Protein AF-A0A971MYU5-F1 (afdb_monomer)

Radius of gyration: 10.71 Å; Cα contacts (8 Å, |Δi|>4): 55; chains: 1; bounding box: 21×23×28 Å

Foldseek 3Di:
DADQADFLLNLCVDPVSVVLVVVLCVQVVHDPVVCVDPVRRRDGPNVVCVVCPVRDPVVSVVVVRVD

Mean predicted aligned error: 3.95 Å

Nearest PDB structures (foldseek):
  7y48-assembly1_B  TM=3.771E-01  e=6.386E+00  Homo sapiens

Secondary structure (DSSP, 8-state):
---TT-BHHHHHTSHHHHHHHHHHHHHTT--THHHHSHHHHT-BHHHHHHHTTTTS-HHHHHHHHT-

Sequence (67 aa):
MINDKSRVKDVYATPIGRDVIDKILLQLDRSNRMITNPLVSNLRISTVKKLTRDHLDDAFWESFYWL

Structure (mmCIF, N/CA/C/O backbone):
data_AF-A0A971MYU5-F1
#
_entry.id   AF-A0A971MYU5-F1
#
loop_
_atom_site.group_PDB
_atom_site.id
_atom_site.type_symbol
_atom_site.label_atom_id
_atom_site.label_alt_id
_atom_site.label_comp_id
_atom_site.label_asym_id
_atom_site.label_entity_id
_atom_site.label_seq_id
_atom_site.pdbx_PDB_ins_code
_atom_site.Cartn_x
_atom_site.Cartn_y
_atom_site.Cartn_z
_atom_site.occupancy
_atom_site.B_iso_or_equiv
_atom_site.auth_seq_id
_atom_site.auth_comp_id
_atom_site.auth_asym_id
_atom_site.auth_atom_id
_atom_site.pdbx_PDB_model_num
ATOM 1 N N . MET A 1 1 ? 1.732 12.987 -4.386 1.00 66.19 1 MET A N 1
ATOM 2 C CA . MET A 1 1 ? 2.968 12.399 -4.943 1.00 66.19 1 MET A CA 1
ATOM 3 C C . MET A 1 1 ? 3.423 11.219 -4.102 1.00 66.19 1 MET A C 1
ATOM 5 O O . MET A 1 1 ? 4.348 11.289 -3.287 1.00 66.19 1 MET A O 1
ATOM 9 N N . ILE A 1 2 ? 2.686 10.135 -4.285 1.00 78.94 2 ILE A N 1
ATOM 10 C CA . ILE A 1 2 ? 2.977 8.813 -3.744 1.00 78.94 2 ILE A CA 1
ATOM 11 C C . ILE A 1 2 ? 4.200 8.254 -4.482 1.00 78.94 2 ILE A C 1
ATOM 13 O O . ILE A 1 2 ? 4.360 8.460 -5.680 1.00 78.94 2 ILE A O 1
ATOM 17 N N . ASN A 1 3 ? 5.099 7.566 -3.778 1.00 84.31 3 ASN A N 1
ATOM 18 C CA . ASN A 1 3 ? 6.266 6.933 -4.395 1.00 84.31 3 ASN A CA 1
ATOM 19 C C . ASN A 1 3 ? 6.548 5.555 -3.782 1.00 84.31 3 ASN A C 1
ATOM 21 O O . ASN A 1 3 ? 5.917 5.136 -2.814 1.00 84.31 3 ASN A O 1
ATOM 25 N N . ASP A 1 4 ? 7.540 4.845 -4.317 1.00 87.06 4 ASP A N 1
ATOM 26 C CA . ASP A 1 4 ? 7.910 3.486 -3.892 1.00 87.06 4 ASP A CA 1
ATOM 27 C C . ASP A 1 4 ? 8.266 3.322 -2.411 1.00 87.06 4 ASP A C 1
ATOM 29 O O . ASP A 1 4 ? 8.246 2.198 -1.887 1.00 87.06 4 ASP A O 1
ATOM 33 N N . LYS A 1 5 ? 8.637 4.421 -1.744 1.00 88.38 5 LYS A N 1
ATOM 34 C CA . LYS A 1 5 ? 8.998 4.448 -0.322 1.00 88.38 5 LYS A CA 1
ATOM 35 C C . LYS A 1 5 ? 7.798 4.746 0.574 1.00 88.38 5 LYS A C 1
ATOM 37 O O . LYS A 1 5 ? 7.891 4.465 1.772 1.00 88.38 5 LYS A O 1
ATOM 42 N N . SER A 1 6 ? 6.707 5.277 0.019 1.00 88.94 6 SER A N 1
ATOM 43 C CA . SER A 1 6 ? 5.451 5.494 0.738 1.00 88.94 6 SER A CA 1
ATOM 44 C C . SER A 1 6 ? 4.937 4.173 1.305 1.00 88.94 6 SER A C 1
ATOM 46 O O . SER A 1 6 ? 5.103 3.111 0.690 1.00 88.94 6 SER A O 1
ATOM 48 N N . ARG A 1 7 ? 4.332 4.218 2.495 1.00 92.44 7 ARG A N 1
ATOM 49 C CA . ARG A 1 7 ? 3.681 3.044 3.082 1.00 92.44 7 ARG A CA 1
ATOM 50 C C . ARG A 1 7 ? 2.201 3.019 2.728 1.00 92.44 7 ARG A C 1
ATOM 52 O O . ARG A 1 7 ? 1.596 4.064 2.498 1.00 92.44 7 ARG A O 1
ATOM 59 N N . VAL A 1 8 ? 1.604 1.831 2.760 1.00 91.50 8 VAL A N 1
ATOM 60 C CA . VAL A 1 8 ? 0.165 1.634 2.517 1.00 91.50 8 VAL A CA 1
ATOM 61 C C . VAL A 1 8 ? -0.678 2.535 3.418 1.00 91.50 8 VAL A C 1
ATOM 63 O O . VAL A 1 8 ? -1.593 3.192 2.936 1.00 91.50 8 VAL A O 1
ATOM 66 N N . LYS A 1 9 ? -0.337 2.640 4.708 1.00 91.44 9 LYS A N 1
ATOM 67 C CA . LYS A 1 9 ? -1.040 3.515 5.657 1.00 91.44 9 LYS A CA 1
ATOM 68 C C . LYS A 1 9 ? -0.981 4.998 5.285 1.00 91.44 9 LYS A C 1
ATOM 70 O O . LYS A 1 9 ? -1.941 5.711 5.546 1.00 91.44 9 LYS A O 1
ATOM 75 N N . ASP A 1 10 ? 0.126 5.448 4.692 1.00 91.25 10 ASP A N 1
ATOM 76 C CA . ASP A 1 10 ? 0.326 6.856 4.343 1.00 91.25 10 ASP A CA 1
ATOM 77 C C . ASP A 1 10 ? -0.573 7.217 3.154 1.00 91.25 10 ASP A C 1
ATOM 79 O O . ASP A 1 10 ? -1.191 8.277 3.131 1.00 91.25 10 ASP A O 1
ATOM 83 N N . VAL A 1 11 ? -0.718 6.290 2.201 1.00 89.19 11 VAL A N 1
ATOM 84 C CA . VAL A 1 11 ? -1.650 6.430 1.076 1.00 89.19 11 VAL A CA 1
ATOM 85 C C . VAL A 1 11 ? -3.103 6.326 1.546 1.00 89.19 11 VAL A C 1
ATOM 87 O O . VAL A 1 11 ? -3.929 7.170 1.202 1.00 89.19 11 VAL A O 1
ATOM 90 N N . TYR A 1 12 ? -3.411 5.339 2.388 1.00 90.44 12 TYR A N 1
ATOM 91 C CA . TYR A 1 12 ? -4.757 5.086 2.916 1.00 90.44 12 TYR A CA 1
ATOM 92 C C . TYR A 1 12 ? -5.279 6.198 3.849 1.00 90.44 12 TYR A C 1
ATOM 94 O O . TYR A 1 12 ? -6.482 6.295 4.110 1.00 90.44 12 TYR A O 1
ATOM 102 N N . ALA A 1 13 ? -4.388 7.054 4.358 1.00 90.38 13 ALA A N 1
ATOM 103 C CA . ALA A 1 13 ? -4.757 8.248 5.116 1.00 90.38 13 ALA A CA 1
ATOM 104 C C . ALA A 1 13 ? -5.423 9.329 4.244 1.00 90.38 13 ALA A C 1
ATOM 106 O O . ALA A 1 13 ? -6.112 10.198 4.775 1.00 90.38 13 ALA A O 1
ATOM 107 N N . THR A 1 14 ? -5.254 9.274 2.920 1.00 89.62 14 THR A N 1
ATOM 108 C CA . THR A 1 14 ? 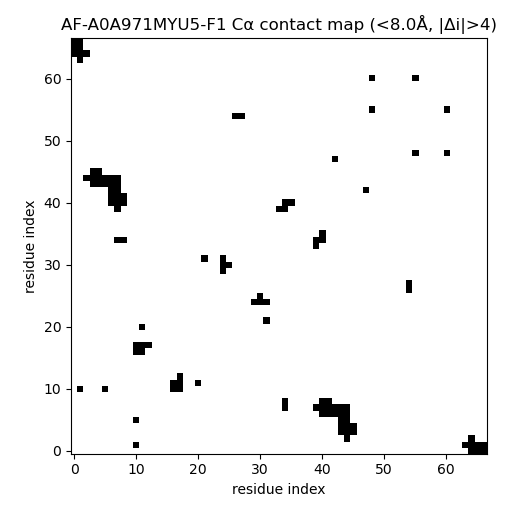-5.893 10.205 1.980 1.00 89.62 14 THR A CA 1
ATOM 109 C C . THR A 1 14 ? -7.229 9.643 1.468 1.00 89.62 14 THR A C 1
ATOM 111 O O . THR A 1 14 ? -7.326 8.430 1.272 1.00 89.62 14 THR A O 1
ATOM 114 N N . PRO A 1 15 ? -8.260 10.477 1.210 1.00 87.38 15 PRO A N 1
ATOM 115 C CA . PRO A 1 15 ? -9.538 10.001 0.666 1.00 87.38 15 PRO A CA 1
ATOM 116 C C . PRO A 1 15 ? -9.377 9.272 -0.673 1.00 87.38 15 PRO A C 1
ATOM 118 O O . PRO A 1 15 ? -9.917 8.191 -0.862 1.00 87.38 15 PRO A O 1
ATOM 121 N N . ILE A 1 16 ? -8.553 9.823 -1.569 1.00 85.94 16 ILE A N 1
ATOM 122 C CA . ILE A 1 16 ? -8.306 9.236 -2.891 1.00 85.94 16 ILE A CA 1
ATOM 123 C C . ILE A 1 16 ? -7.513 7.929 -2.767 1.00 85.94 16 ILE A C 1
ATOM 125 O O . ILE A 1 16 ? -7.847 6.931 -3.401 1.00 85.94 16 ILE A O 1
ATOM 129 N N . GLY A 1 17 ? -6.476 7.902 -1.926 1.00 86.94 17 GLY A N 1
ATOM 130 C CA . GLY A 1 17 ? -5.680 6.697 -1.711 1.00 86.94 17 GLY A CA 1
ATOM 131 C C . GLY A 1 17 ? -6.476 5.568 -1.059 1.00 86.94 17 GLY A C 1
ATOM 132 O O . GLY A 1 17 ? -6.275 4.408 -1.409 1.00 86.94 17 GLY A O 1
ATOM 133 N N . ARG A 1 18 ? -7.422 5.891 -0.169 1.00 90.06 18 ARG A N 1
ATOM 134 C CA . ARG A 1 18 ? -8.379 4.923 0.380 1.00 90.06 18 ARG A CA 1
ATOM 135 C C . ARG A 1 18 ? -9.212 4.271 -0.719 1.00 90.06 18 ARG A C 1
ATOM 137 O O . ARG A 1 18 ? -9.220 3.048 -0.795 1.00 90.06 18 ARG A O 1
ATOM 144 N N . ASP A 1 19 ? -9.824 5.064 -1.595 1.00 90.00 19 ASP A N 1
ATOM 145 C CA . ASP A 1 19 ? -10.655 4.545 -2.688 1.00 90.00 19 ASP A CA 1
ATOM 146 C C . ASP A 1 19 ? -9.862 3.652 -3.648 1.00 90.00 19 ASP A C 1
ATOM 148 O O . ASP A 1 19 ? -10.348 2.603 -4.079 1.00 90.00 19 ASP A O 1
ATOM 152 N N . VAL A 1 20 ? -8.630 4.047 -3.988 1.00 87.19 20 VAL A N 1
ATOM 153 C CA . VAL A 1 20 ? -7.778 3.238 -4.868 1.00 87.19 20 VAL A CA 1
ATOM 154 C C . VAL A 1 20 ? -7.416 1.919 -4.204 1.00 87.19 20 VAL A C 1
ATOM 156 O O . VAL A 1 20 ? -7.539 0.867 -4.830 1.00 87.19 20 VAL A O 1
ATOM 159 N N . ILE A 1 21 ? -6.983 1.948 -2.945 1.00 87.81 21 ILE A N 1
ATOM 160 C CA . 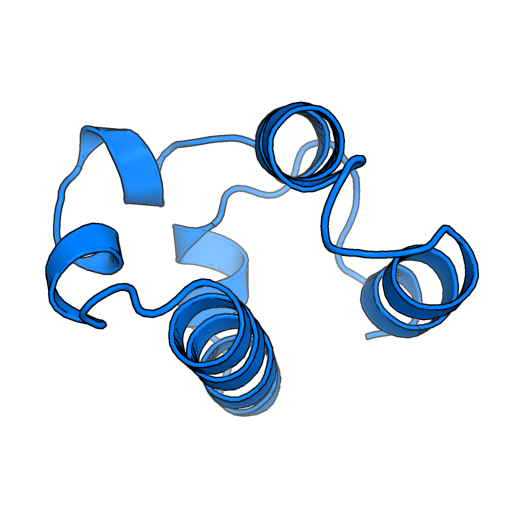ILE A 1 21 ? -6.579 0.716 -2.282 1.00 87.81 21 ILE A CA 1
ATOM 161 C C . ILE A 1 21 ? -7.786 -0.206 -2.049 1.00 87.81 21 ILE A C 1
ATOM 163 O O . ILE A 1 21 ? -7.666 -1.412 -2.255 1.00 87.81 21 ILE A O 1
ATOM 167 N N . ASP A 1 22 ? -8.954 0.331 -1.704 1.00 90.31 22 ASP A N 1
ATOM 168 C CA . ASP A 1 22 ? -10.173 -0.470 -1.572 1.00 90.31 22 ASP A CA 1
ATOM 169 C C . ASP A 1 22 ? -10.552 -1.132 -2.909 1.00 90.31 22 ASP A C 1
ATOM 171 O O . ASP A 1 22 ? -10.905 -2.311 -2.930 1.00 90.31 22 ASP A O 1
ATOM 175 N N . LYS A 1 23 ? -10.379 -0.444 -4.048 1.00 87.50 23 LYS A N 1
ATOM 176 C CA . LYS A 1 23 ? -10.541 -1.056 -5.381 1.00 87.50 23 LYS A CA 1
ATOM 177 C C . LYS A 1 23 ? -9.541 -2.179 -5.647 1.00 87.50 23 LYS A C 1
ATOM 179 O O . LYS A 1 23 ? -9.948 -3.216 -6.165 1.00 87.50 23 LYS A O 1
ATOM 184 N N . ILE A 1 24 ? -8.268 -2.005 -5.278 1.00 85.19 24 ILE A N 1
ATOM 185 C CA . ILE A 1 24 ? -7.261 -3.074 -5.388 1.00 85.19 24 ILE A CA 1
ATOM 186 C C . ILE A 1 24 ? -7.708 -4.294 -4.575 1.00 85.19 24 ILE A C 1
ATOM 188 O O . ILE A 1 24 ? -7.678 -5.417 -5.069 1.00 85.19 24 ILE A O 1
ATOM 192 N N . LEU A 1 25 ? -8.136 -4.091 -3.328 1.00 88.00 25 LEU A N 1
ATOM 193 C CA . LEU A 1 25 ? -8.569 -5.190 -2.466 1.00 88.00 25 LEU A CA 1
ATOM 194 C C . LEU A 1 25 ? -9.788 -5.909 -3.039 1.00 88.00 25 LEU A C 1
ATOM 196 O O . LEU A 1 25 ? -9.806 -7.137 -3.041 1.00 88.00 25 LEU A O 1
ATOM 200 N N . LEU A 1 26 ? -10.749 -5.164 -3.587 1.00 88.44 26 LEU A N 1
ATOM 201 C CA . LEU A 1 26 ? -11.904 -5.731 -4.279 1.00 88.44 26 LEU A CA 1
ATOM 202 C C . LEU A 1 26 ? -11.490 -6.573 -5.495 1.00 88.44 26 LEU A C 1
ATOM 204 O O . LEU A 1 26 ? -11.989 -7.682 -5.655 1.00 88.44 26 LEU A O 1
ATOM 208 N N . GLN A 1 27 ? -10.552 -6.094 -6.318 1.00 84.94 27 GLN A N 1
ATOM 209 C CA . GLN A 1 27 ? -10.029 -6.848 -7.471 1.00 84.94 27 GLN A CA 1
ATOM 210 C C . GLN A 1 27 ? -9.291 -8.131 -7.064 1.00 84.94 27 GLN A C 1
ATOM 212 O O . GLN A 1 27 ? -9.259 -9.094 -7.827 1.00 84.94 27 GLN A O 1
ATOM 217 N N . LEU A 1 28 ? -8.713 -8.151 -5.863 1.00 84.44 28 LEU A N 1
ATOM 218 C CA . LEU A 1 28 ? -8.000 -9.299 -5.303 1.00 84.44 28 LEU A CA 1
ATOM 219 C C . LEU A 1 28 ? -8.900 -10.239 -4.480 1.00 84.44 28 LEU A C 1
ATOM 221 O O . LEU A 1 28 ? -8.376 -11.178 -3.875 1.00 84.44 28 LEU A O 1
ATOM 225 N N . ASP A 1 29 ? -10.209 -9.968 -4.400 1.00 88.00 29 ASP A N 1
ATOM 226 C CA . ASP A 1 29 ? -11.156 -10.648 -3.501 1.00 88.00 29 ASP A CA 1
ATOM 227 C C . ASP A 1 29 ? -10.658 -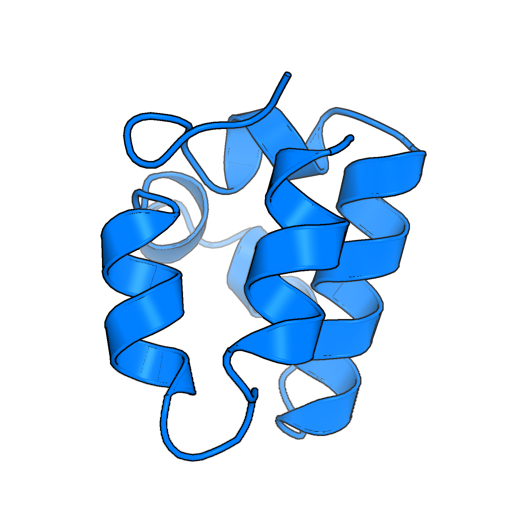10.675 -2.036 1.00 88.00 29 ASP A C 1
ATOM 229 O O . ASP A 1 29 ? -10.690 -11.679 -1.317 1.00 88.00 29 ASP A O 1
ATOM 233 N N . ARG A 1 30 ? -10.094 -9.545 -1.587 1.00 87.12 30 ARG A N 1
ATOM 234 C CA . ARG A 1 30 ? -9.560 -9.351 -0.234 1.00 87.12 30 ARG A CA 1
ATOM 235 C C . ARG A 1 30 ? -10.420 -8.378 0.554 1.00 87.12 30 ARG A C 1
ATOM 237 O O . ARG A 1 30 ? -10.901 -7.369 0.060 1.00 87.12 30 ARG A O 1
ATOM 244 N N . SER A 1 31 ? -10.559 -8.658 1.845 1.00 87.19 31 SER A N 1
ATOM 245 C CA . SER A 1 31 ? -11.267 -7.775 2.770 1.00 87.19 31 SER A CA 1
ATOM 246 C C . SER A 1 31 ? -10.449 -6.521 3.098 1.00 87.19 31 SER A C 1
ATOM 248 O O . SER A 1 31 ? -9.269 -6.629 3.440 1.00 87.19 31 SER A O 1
ATOM 250 N N . ASN A 1 32 ? -11.110 -5.359 3.179 1.00 83.62 32 ASN A N 1
ATOM 251 C CA . ASN A 1 32 ? -10.521 -4.100 3.673 1.00 83.62 32 ASN A CA 1
ATOM 252 C C . ASN A 1 32 ? -9.935 -4.219 5.091 1.00 83.62 32 ASN A C 1
ATOM 254 O O . ASN A 1 32 ? -9.053 -3.451 5.478 1.00 83.62 32 ASN A O 1
ATOM 258 N N . ARG A 1 33 ? -10.348 -5.234 5.866 1.00 85.06 33 ARG A N 1
ATOM 259 C CA . ARG A 1 33 ? -9.740 -5.546 7.169 1.00 85.06 33 ARG A CA 1
ATOM 260 C C . ARG A 1 33 ? -8.249 -5.865 7.059 1.00 85.06 33 ARG A C 1
ATOM 262 O O . ARG A 1 33 ? -7.523 -5.592 8.012 1.00 85.06 33 ARG A O 1
ATOM 269 N N . MET A 1 34 ? -7.757 -6.355 5.916 1.00 84.88 34 MET A N 1
ATOM 270 C CA . MET A 1 34 ? -6.319 -6.571 5.718 1.00 84.88 34 MET A CA 1
ATOM 271 C C . MET A 1 34 ? -5.506 -5.292 5.926 1.00 84.88 34 MET A C 1
ATOM 273 O O . MET A 1 34 ? -4.407 -5.371 6.457 1.00 84.88 34 MET A O 1
ATOM 277 N N . ILE A 1 35 ? -6.046 -4.116 5.605 1.00 86.44 35 ILE A N 1
ATOM 278 C CA . ILE A 1 35 ? -5.317 -2.840 5.739 1.00 86.44 35 ILE A CA 1
ATOM 279 C C . ILE A 1 35 ? -5.237 -2.359 7.173 1.00 86.44 35 ILE A C 1
ATOM 281 O O . ILE A 1 35 ? -4.292 -1.673 7.549 1.00 86.44 35 ILE A O 1
ATOM 285 N N . THR A 1 36 ? -6.186 -2.776 8.005 1.00 83.38 36 THR A N 1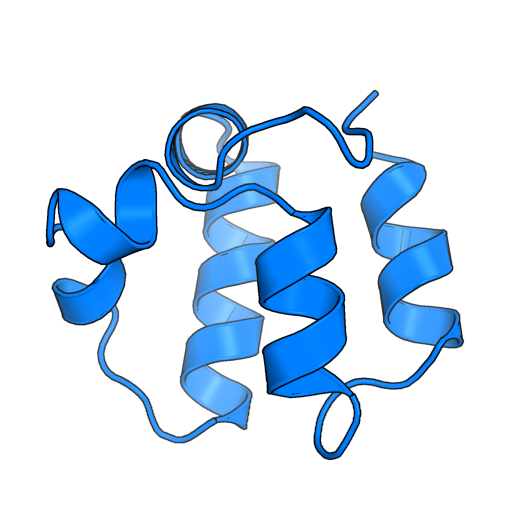
ATOM 286 C CA . THR A 1 36 ? -6.116 -2.518 9.444 1.00 83.38 36 THR A CA 1
ATOM 287 C C . THR A 1 36 ? -5.023 -3.345 10.129 1.00 83.38 36 THR A C 1
ATOM 289 O O . THR A 1 36 ? -4.626 -3.021 11.246 1.00 83.38 36 THR A O 1
ATOM 292 N N . ASN A 1 37 ? -4.473 -4.367 9.456 1.00 88.69 37 ASN A N 1
ATOM 293 C CA . ASN A 1 37 ? -3.347 -5.138 9.968 1.00 88.69 37 ASN A CA 1
ATOM 294 C C . ASN A 1 37 ? -2.047 -4.300 9.916 1.00 88.69 37 ASN A C 1
ATOM 296 O O . ASN A 1 37 ? -1.648 -3.869 8.828 1.00 88.69 37 ASN A O 1
ATOM 300 N N . PRO A 1 38 ? -1.332 -4.118 11.046 1.00 86.62 38 PRO A N 1
ATOM 301 C CA . PRO A 1 38 ? -0.067 -3.382 11.102 1.00 86.62 38 PRO A CA 1
ATOM 302 C C . PRO A 1 38 ? 1.005 -3.881 10.129 1.00 86.62 38 PRO A C 1
ATOM 304 O O . PRO A 1 3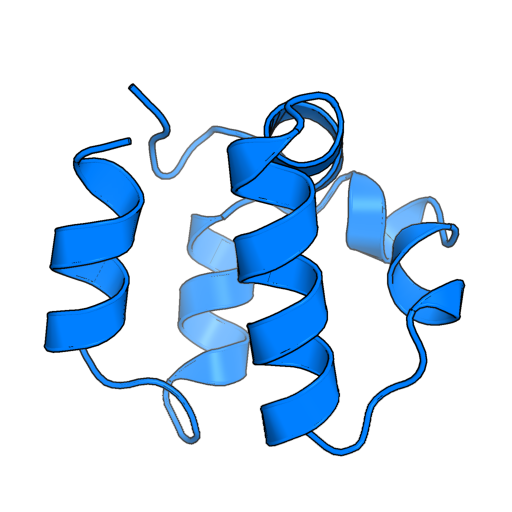8 ? 1.860 -3.098 9.714 1.00 86.62 38 PRO A O 1
ATOM 307 N N . LEU A 1 39 ? 0.975 -5.166 9.767 1.00 87.75 39 LEU A N 1
ATOM 308 C CA . LEU A 1 39 ? 1.906 -5.744 8.803 1.00 87.75 39 LEU A CA 1
ATOM 309 C C . LEU A 1 39 ? 1.663 -5.171 7.408 1.00 87.75 39 LEU A C 1
ATOM 311 O O . LEU A 1 39 ? 2.596 -4.661 6.799 1.00 87.75 39 LEU A O 1
ATOM 315 N N . VAL A 1 40 ? 0.411 -5.191 6.941 1.00 87.38 40 VAL A N 1
ATOM 316 C CA . VAL A 1 40 ? 0.015 -4.697 5.611 1.00 87.38 40 VAL A CA 1
ATOM 317 C C . VAL A 1 40 ? 0.117 -3.176 5.550 1.00 87.38 40 VAL A C 1
ATOM 319 O O . VAL A 1 40 ? 0.656 -2.630 4.592 1.00 87.38 40 VAL A O 1
ATOM 322 N N . SER A 1 41 ? -0.331 -2.481 6.595 1.00 89.62 41 SER A N 1
ATOM 323 C CA . SER A 1 41 ? -0.350 -1.016 6.633 1.00 89.62 41 SER A CA 1
ATOM 324 C C . SER A 1 41 ? 1.054 -0.396 6.623 1.00 89.62 41 SER A C 1
ATOM 326 O O . SER A 1 41 ? 1.250 0.702 6.099 1.00 89.62 41 SER A O 1
ATOM 328 N N . ASN A 1 42 ? 2.061 -1.102 7.149 1.00 92.31 42 ASN A N 1
ATOM 329 C CA . ASN A 1 42 ? 3.454 -0.661 7.105 1.00 92.31 42 ASN A CA 1
ATOM 330 C C . ASN A 1 42 ? 4.228 -1.143 5.869 1.00 92.31 42 ASN A C 1
ATOM 332 O O . ASN A 1 42 ? 5.390 -0.746 5.722 1.00 92.31 42 ASN A O 1
ATOM 336 N N . LEU A 1 43 ? 3.626 -1.945 4.979 1.00 91.81 43 LEU A N 1
ATOM 337 C CA . LEU A 1 43 ? 4.271 -2.319 3.721 1.00 91.81 43 LEU A CA 1
ATOM 338 C C . LEU A 1 43 ? 4.529 -1.085 2.869 1.00 91.81 43 LEU A C 1
ATOM 340 O O . LEU A 1 43 ? 3.736 -0.144 2.836 1.00 91.81 43 LEU A O 1
ATOM 344 N N . ARG A 1 44 ? 5.648 -1.117 2.151 1.00 92.44 44 ARG A N 1
ATOM 345 C CA . ARG A 1 44 ? 5.952 -0.125 1.124 1.00 92.44 44 ARG A CA 1
ATOM 346 C C . ARG A 1 44 ? 5.138 -0.407 -0.130 1.00 92.44 44 ARG A C 1
ATOM 348 O O . ARG A 1 44 ? 4.918 -1.572 -0.465 1.00 92.44 44 ARG A O 1
ATOM 355 N N . ILE A 1 45 ? 4.794 0.649 -0.860 1.00 90.75 45 ILE A N 1
ATOM 356 C CA . ILE A 1 45 ? 4.137 0.550 -2.168 1.00 90.75 45 ILE A CA 1
ATOM 357 C C . ILE A 1 45 ? 4.937 -0.330 -3.133 1.00 90.75 45 ILE A C 1
ATOM 359 O O . ILE A 1 45 ? 4.357 -1.184 -3.791 1.00 90.75 45 ILE A O 1
ATOM 363 N N . SER A 1 46 ? 6.268 -0.238 -3.126 1.00 89.75 46 SER A N 1
ATOM 364 C CA . SER A 1 46 ? 7.136 -1.125 -3.918 1.00 89.75 46 SER A CA 1
ATOM 365 C C . SER A 1 46 ? 6.940 -2.620 -3.619 1.00 89.75 46 SER A C 1
ATOM 367 O O . SER A 1 46 ? 6.999 -3.449 -4.527 1.00 89.75 46 SER A O 1
ATOM 369 N N . THR A 1 47 ? 6.686 -2.988 -2.360 1.00 89.19 47 THR A N 1
ATOM 370 C CA . THR A 1 47 ? 6.390 -4.377 -1.978 1.00 89.19 47 THR A CA 1
ATOM 371 C C . THR A 1 47 ? 4.994 -4.783 -2.435 1.00 89.19 47 THR A C 1
ATOM 373 O O . THR A 1 47 ? 4.825 -5.885 -2.949 1.00 89.19 47 THR A O 1
ATOM 376 N N . VAL A 1 48 ? 4.010 -3.891 -2.301 1.00 87.75 48 VAL A N 1
ATOM 377 C CA . VAL A 1 48 ? 2.645 -4.133 -2.793 1.00 87.75 48 VAL A CA 1
ATOM 378 C C . VAL A 1 48 ? 2.646 -4.323 -4.308 1.00 87.75 48 VAL A C 1
ATOM 380 O O . VAL A 1 48 ? 2.093 -5.314 -4.776 1.00 87.75 48 VAL A O 1
ATOM 383 N N . LYS A 1 49 ? 3.348 -3.467 -5.062 1.00 88.19 49 LYS A N 1
ATOM 384 C CA . LYS A 1 49 ? 3.534 -3.589 -6.516 1.00 88.19 49 LYS A CA 1
ATOM 385 C C . LYS A 1 49 ? 4.094 -4.948 -6.918 1.00 88.19 49 LYS A C 1
ATOM 387 O O . LYS A 1 49 ? 3.596 -5.570 -7.847 1.00 88.19 49 LYS A O 1
ATOM 392 N N . LYS A 1 50 ? 5.089 -5.456 -6.185 1.00 88.31 50 LYS A N 1
ATOM 393 C CA . LYS A 1 50 ? 5.640 -6.797 -6.438 1.00 88.31 50 LYS A CA 1
ATOM 394 C C . LYS A 1 50 ? 4.643 -7.918 -6.146 1.00 88.31 50 LYS A C 1
ATOM 396 O O . LYS A 1 50 ? 4.575 -8.859 -6.922 1.00 88.31 50 LYS A O 1
ATOM 401 N N . LEU A 1 51 ? 3.891 -7.824 -5.049 1.00 85.25 51 LEU A N 1
ATOM 402 C CA . LEU A 1 51 ? 2.922 -8.852 -4.643 1.00 85.25 51 LEU A CA 1
ATOM 403 C C . LEU A 1 51 ? 1.681 -8.902 -5.535 1.00 85.25 51 LEU A C 1
ATOM 405 O O . LEU A 1 51 ? 1.028 -9.933 -5.623 1.00 85.25 51 LEU A O 1
ATOM 409 N N . THR A 1 52 ? 1.340 -7.782 -6.158 1.00 84.12 52 THR A N 1
ATOM 410 C CA . THR A 1 52 ? 0.128 -7.631 -6.970 1.00 84.12 52 THR A CA 1
ATOM 411 C C . THR A 1 52 ? 0.418 -7.622 -8.464 1.00 84.12 52 THR A C 1
ATOM 413 O O . THR A 1 52 ? -0.508 -7.444 -9.239 1.00 84.12 52 THR A O 1
ATOM 416 N N . ARG A 1 53 ? 1.668 -7.855 -8.884 1.00 84.31 53 ARG A N 1
ATOM 417 C CA . ARG A 1 53 ? 2.085 -7.838 -10.296 1.00 84.31 53 ARG A CA 1
ATOM 418 C C . ARG A 1 53 ? 1.278 -8.788 -11.187 1.00 84.31 53 ARG A C 1
ATOM 420 O O . ARG A 1 53 ? 1.087 -8.498 -12.359 1.00 84.31 53 ARG A O 1
ATOM 427 N N . ASP A 1 54 ? 0.794 -9.894 -10.628 1.00 85.06 54 ASP A N 1
ATOM 428 C CA . ASP A 1 54 ? -0.005 -10.883 -11.363 1.00 85.06 54 ASP A CA 1
ATOM 429 C C . ASP A 1 54 ? -1.473 -10.451 -11.545 1.00 85.06 54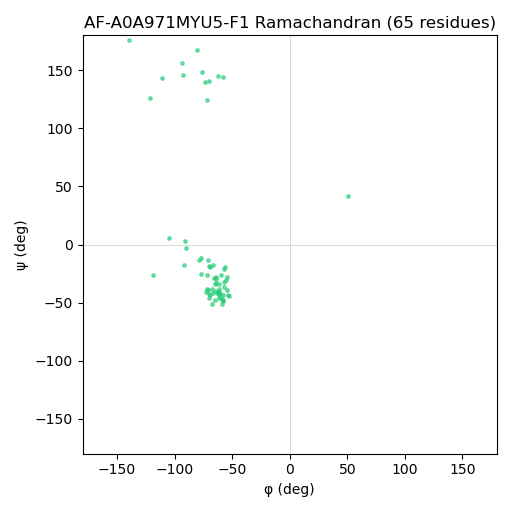 ASP A C 1
ATOM 431 O O . ASP A 1 54 ? -2.200 -11.038 -12.342 1.00 85.06 54 ASP A O 1
ATOM 435 N N . HIS A 1 55 ? -1.914 -9.421 -10.814 1.00 83.25 55 HIS A N 1
ATOM 436 C CA . HIS A 1 55 ? -3.294 -8.925 -10.806 1.00 83.25 55 HIS A CA 1
ATOM 437 C C . HIS A 1 55 ? -3.430 -7.467 -11.268 1.00 83.25 55 HIS A C 1
ATOM 439 O O . HIS A 1 55 ? -4.495 -7.079 -11.740 1.00 83.25 55 HIS A O 1
ATOM 445 N N . LEU A 1 56 ? -2.378 -6.660 -11.115 1.00 85.56 56 LEU A N 1
ATOM 446 C CA . LEU A 1 56 ? -2.329 -5.239 -11.444 1.00 85.56 56 LEU A CA 1
ATOM 447 C C . LEU A 1 56 ? -1.219 -4.993 -12.460 1.00 85.56 56 LEU A C 1
ATOM 449 O O . LEU A 1 56 ? -0.061 -5.349 -12.229 1.00 85.56 56 LEU A O 1
ATOM 453 N N . ASP A 1 57 ? -1.583 -4.355 -13.565 1.00 86.88 57 ASP A N 1
ATOM 454 C CA . ASP A 1 57 ? -0.675 -4.036 -14.657 1.00 86.88 57 ASP A CA 1
ATOM 455 C C . ASP A 1 57 ? 0.164 -2.781 -14.375 1.00 86.88 57 ASP A C 1
ATOM 457 O O . ASP A 1 57 ? -0.074 -2.011 -13.442 1.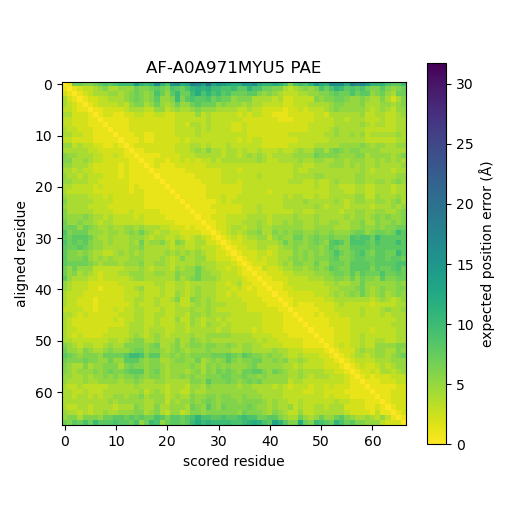00 86.88 57 ASP A O 1
ATOM 461 N N . ASP A 1 58 ? 1.193 -2.567 -15.194 1.00 85.88 58 ASP A N 1
ATOM 462 C CA . ASP A 1 58 ? 2.050 -1.390 -15.054 1.00 85.88 58 ASP A CA 1
ATOM 463 C C . ASP A 1 58 ? 1.272 -0.085 -15.307 1.00 85.88 58 ASP A C 1
ATOM 465 O O . ASP A 1 58 ? 1.570 0.924 -14.672 1.00 85.88 58 ASP A O 1
ATOM 469 N N . ALA A 1 59 ? 0.226 -0.112 -16.145 1.00 85.50 59 ALA A N 1
ATOM 470 C CA . ALA A 1 59 ? -0.634 1.043 -16.408 1.00 85.50 59 ALA A CA 1
ATOM 471 C C . ALA A 1 59 ? -1.365 1.530 -15.145 1.00 85.50 59 ALA A C 1
ATOM 473 O O . ALA A 1 59 ? -1.422 2.738 -14.888 1.00 85.50 59 ALA A O 1
ATOM 474 N N . PHE A 1 60 ? -1.865 0.607 -14.319 1.00 86.81 60 PHE A N 1
ATOM 475 C CA . PHE A 1 60 ? -2.410 0.936 -13.007 1.00 86.81 60 PHE A CA 1
ATOM 476 C C . PHE A 1 60 ? -1.373 1.648 -12.128 1.00 86.81 60 PHE A C 1
ATOM 478 O O . PHE A 1 60 ? -1.661 2.695 -11.542 1.00 86.81 60 PHE A O 1
ATOM 485 N N . TRP A 1 61 ? -0.158 1.097 -12.047 1.00 84.94 61 TRP A N 1
ATOM 486 C CA . TRP A 1 61 ? 0.900 1.645 -11.197 1.00 84.94 61 TRP A CA 1
ATOM 487 C C . TRP A 1 61 ? 1.350 3.037 -11.644 1.00 84.94 61 TRP A C 1
ATOM 489 O O . TRP A 1 61 ? 1.534 3.904 -10.792 1.00 84.94 61 TRP A O 1
ATOM 499 N N . GLU A 1 62 ? 1.456 3.283 -12.949 1.00 86.19 62 GLU A N 1
ATOM 500 C CA . GLU A 1 62 ? 1.739 4.617 -13.499 1.00 86.19 62 GLU A CA 1
ATOM 501 C C . GLU A 1 62 ? 0.669 5.639 -13.084 1.00 86.19 62 GLU A C 1
ATOM 503 O O . GLU A 1 62 ? 0.994 6.713 -12.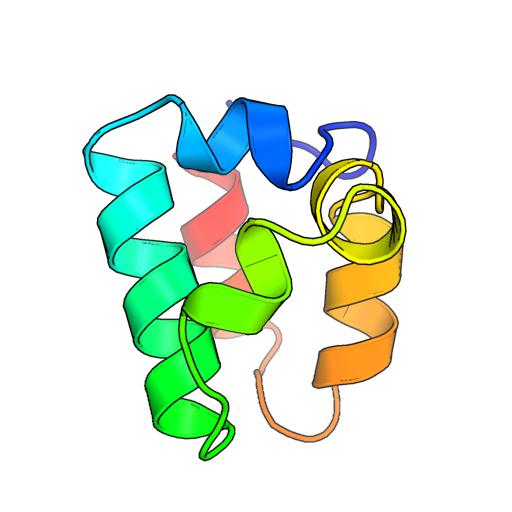572 1.00 86.19 62 GLU A O 1
ATOM 508 N N . SER A 1 63 ? -0.617 5.285 -13.205 1.00 85.81 63 SER A N 1
ATOM 509 C CA . SER A 1 63 ? -1.709 6.159 -12.755 1.00 85.81 63 SER A CA 1
ATOM 510 C C . SER A 1 63 ? -1.688 6.387 -11.241 1.00 85.81 63 SER A C 1
ATOM 512 O O . SER A 1 63 ? -2.074 7.460 -10.780 1.00 85.81 63 SER A O 1
ATOM 514 N N . PHE A 1 64 ? -1.266 5.391 -10.464 1.00 84.81 64 PHE A N 1
ATOM 515 C CA . PHE A 1 64 ? -1.215 5.471 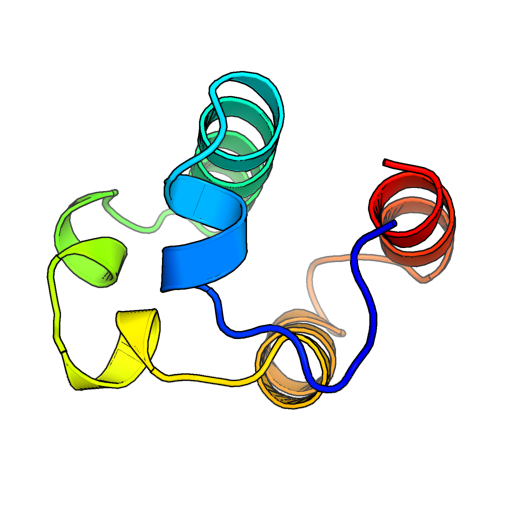-9.008 1.00 84.81 64 PHE A CA 1
ATOM 516 C C . PHE A 1 64 ? -0.110 6.404 -8.498 1.00 84.81 64 PHE A C 1
ATOM 518 O O . PHE A 1 64 ? -0.335 7.142 -7.541 1.00 84.81 64 PHE A O 1
ATOM 525 N N . TYR A 1 65 ? 1.069 6.413 -9.131 1.00 83.94 65 TYR A N 1
ATOM 526 C CA . TYR A 1 65 ? 2.163 7.318 -8.745 1.00 83.94 65 TYR A CA 1
ATOM 527 C C . TYR A 1 65 ? 1.890 8.788 -9.087 1.00 83.94 65 TYR A C 1
ATOM 529 O O . TYR A 1 65 ? 2.529 9.679 -8.524 1.00 83.94 65 TYR A O 1
ATOM 537 N N . TRP A 1 66 ? 0.946 9.047 -9.993 1.00 79.75 66 TRP A N 1
ATOM 538 C CA . TRP A 1 66 ? 0.559 10.401 -10.386 1.00 79.75 66 TRP A CA 1
ATOM 539 C C . TRP A 1 66 ? -0.351 11.106 -9.358 1.00 79.75 66 TRP A C 1
ATOM 541 O O . TRP A 1 66 ? -0.542 12.319 -9.441 1.00 79.75 66 TRP A O 1
ATOM 551 N N . LEU A 1 67 ? -0.872 10.367 -8.366 1.00 72.50 67 LEU A N 1
ATOM 552 C CA . LEU A 1 67 ? -1.641 10.873 -7.215 1.00 72.50 67 LEU A CA 1
ATOM 553 C C . LEU A 1 67 ? -0.721 11.450 -6.105 1.00 72.50 67 LEU A C 1
ATOM 555 O O . LEU A 1 67 ? -1.037 12.507 -5.516 1.00 72.50 67 LEU A O 1
#

pLDDT: mean 86.73, std 4.16, range [66.19, 92.44]

Solvent-accessible surface area (backbone atoms only — not comparable to full-atom values): 3774 Å² total; per-residue (Å²): 106,51,50,60,80,40,28,42,45,67,41,46,72,35,76,68,38,34,55,52,51,51,49,52,28,55,76,66,78,42,65,75,66,54,55,74,34,70,70,53,20,64,32,32,42,50,57,50,52,64,76,36,50,94,82,47,57,70,70,58,52,57,62,53,44,73,78